Protein AF-A0A699S2N4-F1 (afdb_monomer)

Organism: Tanacetum cinerariifolium (NCBI:txid118510)

Solvent-accessible surface area (backbone atoms only — not comparable to full-atom values): 6997 Å² total; per-residue (Å²): 137,88,84,78,95,75,67,93,85,58,50,70,69,54,49,53,52,51,52,53,53,50,52,35,58,74,71,72,55,82,90,79,82,75,50,98,88,45,58,81,79,47,48,64,59,52,53,52,49,51,52,51,51,53,54,45,51,53,49,29,70,78,41,88,74,56,43,76,79,42,49,67,55,50,52,50,50,60,33,66,38,79,35,87,90,77,75,40,20,58,44,29,72,74,69,75,42,81,82,86,62,98,60,87,84,79,80,85,130

pLDDT: mean 83.23, std 12.78, range [39.31, 95.38]

Secondary structure (DSSP, 8-state):
-------TT--HHHHHHHHHHHHHHHTTPPP-PPPTT-TTTTHHHHHHHHHHHHHHHHHHHHTTS-GGGGHHHHHHHHHHS-BTTTTB-HHHHHHSS----SS------

Sequence (109 aa):
AHFLPIRKDYSVSKLAETFQQEIVRLHGTRLKFSTAFHPQIDGQTKRTIQTLEDMLRSCAFEWTGNWDDYICLVEFAYNNSWHASIKCAPFEMLYGRKCRAPICWDQVG

InterPro domains:
  IPR001584 Integrase, catalytic core [PS50994] (1-98)
  IPR012337 Ribonuclease H-like superfamily [SSF53098] (20-92)
  IPR036397 Ribonuclease H superfamily [G3DSA:3.30.420.10] (12-107)

Mean predicted aligned error: 9.17 Å

Structure (mmCIF, N/CA/C/O backbone):
data_AF-A0A699S2N4-F1
#
_entry.id   AF-A0A699S2N4-F1
#
loop_
_atom_site.group_PDB
_atom_site.id
_atom_site.type_symbol
_atom_site.label_atom_id
_atom_site.label_alt_id
_atom_site.label_comp_id
_atom_site.label_asym_id
_atom_site.label_entity_id
_atom_site.label_seq_id
_atom_site.pdbx_PDB_ins_code
_atom_site.Cartn_x
_atom_site.Cartn_y
_atom_site.Cartn_z
_atom_site.occupancy
_atom_site.B_iso_or_equiv
_atom_site.auth_seq_id
_atom_site.auth_comp_id
_atom_site.auth_asym_id
_atom_site.auth_atom_id
_atom_site.pdbx_PDB_model_num
ATOM 1 N N . ALA A 1 1 ? -25.411 -9.672 7.832 1.00 67.38 1 ALA A N 1
ATOM 2 C CA . ALA A 1 1 ? -25.017 -8.358 8.379 1.00 67.38 1 ALA A CA 1
ATOM 3 C C . ALA A 1 1 ? -24.760 -8.516 9.873 1.00 67.38 1 ALA A C 1
ATOM 5 O O . ALA A 1 1 ? -25.605 -9.096 10.545 1.00 67.38 1 ALA A O 1
ATOM 6 N N . HIS A 1 2 ? -23.603 -8.077 10.377 1.00 76.75 2 HIS A N 1
ATOM 7 C CA . HIS A 1 2 ? -23.319 -8.057 11.816 1.00 76.75 2 HIS A CA 1
ATOM 8 C C . HIS A 1 2 ? -23.686 -6.680 12.366 1.00 76.75 2 HIS A C 1
ATOM 10 O O . HIS A 1 2 ? -23.103 -5.680 11.959 1.00 76.75 2 HIS A O 1
ATOM 16 N N . PHE A 1 3 ? -24.672 -6.630 13.258 1.00 82.12 3 PHE A N 1
ATOM 17 C CA . PHE A 1 3 ? -25.033 -5.403 13.957 1.00 82.12 3 PHE A CA 1
ATOM 18 C C . PHE A 1 3 ? -24.174 -5.264 15.207 1.00 82.12 3 PHE A C 1
ATOM 20 O O . PHE A 1 3 ? -24.116 -6.181 16.027 1.00 82.12 3 PHE A O 1
ATOM 27 N N . LEU A 1 4 ? -23.515 -4.115 15.344 1.00 80.75 4 LEU A N 1
ATOM 28 C CA . LEU A 1 4 ? -22.763 -3.772 16.542 1.00 80.75 4 LEU A CA 1
ATOM 29 C C . LEU A 1 4 ? -23.692 -3.006 17.491 1.00 80.75 4 LEU A C 1
ATOM 31 O O . LEU A 1 4 ? -24.212 -1.957 17.100 1.00 80.75 4 LEU A O 1
ATOM 35 N N . PRO A 1 5 ? -23.946 -3.501 18.713 1.00 80.19 5 PRO A N 1
ATOM 36 C CA . PRO A 1 5 ? -24.719 -2.752 19.691 1.00 80.19 5 PRO A CA 1
ATOM 37 C C . PRO A 1 5 ? -23.901 -1.537 20.147 1.00 80.19 5 PRO A C 1
ATOM 39 O O . PRO A 1 5 ? -22.871 -1.674 20.801 1.00 80.19 5 PRO A O 1
ATOM 42 N N . ILE A 1 6 ? -24.360 -0.340 19.782 1.00 86.31 6 ILE A N 1
ATOM 43 C CA . ILE A 1 6 ? -23.708 0.937 20.095 1.00 86.31 6 ILE A CA 1
ATOM 44 C C . ILE A 1 6 ? -24.648 1.767 20.970 1.00 86.31 6 ILE A C 1
ATOM 46 O O . ILE A 1 6 ? -25.854 1.825 20.718 1.00 86.31 6 ILE A O 1
ATOM 50 N N . ARG A 1 7 ? -24.106 2.437 21.994 1.00 86.44 7 ARG A N 1
ATOM 51 C CA . ARG A 1 7 ? -24.870 3.384 22.816 1.00 86.44 7 ARG A CA 1
ATOM 52 C C . ARG A 1 7 ? -24.735 4.812 22.288 1.00 86.44 7 ARG A C 1
ATOM 54 O O . ARG A 1 7 ? -23.693 5.199 21.767 1.00 86.44 7 ARG A O 1
ATOM 61 N N . LYS A 1 8 ? -25.788 5.614 22.472 1.00 83.88 8 LYS A N 1
ATOM 62 C CA . LYS A 1 8 ? -25.842 7.014 22.011 1.00 83.88 8 LYS A CA 1
ATOM 63 C C . LYS A 1 8 ? -24.874 7.952 22.740 1.00 83.88 8 LYS A C 1
ATOM 65 O O . LYS A 1 8 ? -24.600 9.030 22.234 1.00 83.88 8 LYS A O 1
ATOM 70 N N . ASP A 1 9 ? -24.384 7.564 23.911 1.00 92.19 9 ASP A N 1
ATOM 71 C CA . ASP A 1 9 ? -23.477 8.357 24.745 1.00 92.19 9 ASP A CA 1
ATOM 72 C C . ASP A 1 9 ? -21.991 8.077 24.471 1.00 92.19 9 ASP A C 1
ATOM 74 O O . ASP A 1 9 ? -21.120 8.584 25.176 1.00 92.19 9 ASP A O 1
ATOM 78 N N . TYR A 1 10 ? -21.675 7.268 23.455 1.00 92.25 10 TYR A N 1
ATOM 79 C CA . TYR A 1 10 ? -20.290 6.996 23.086 1.00 92.25 10 TYR A CA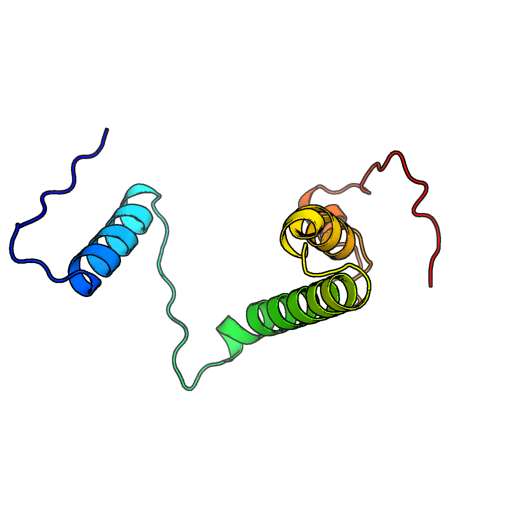 1
ATOM 80 C C . TYR A 1 10 ? -19.659 8.215 22.416 1.00 92.25 10 TYR A C 1
ATOM 82 O O . TYR A 1 10 ? -20.202 8.783 21.469 1.00 92.25 10 TYR A O 1
ATOM 90 N N . SER A 1 11 ? -18.464 8.584 22.879 1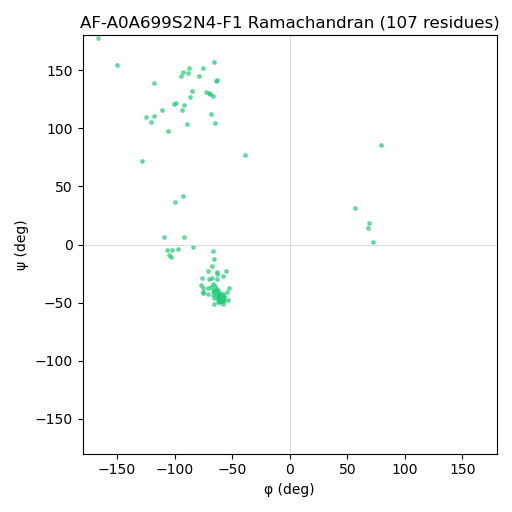.00 93.69 11 SER A N 1
ATOM 91 C CA . SER A 1 11 ? -17.624 9.550 22.177 1.00 93.69 11 SER A CA 1
ATOM 92 C C . SER A 1 11 ? -17.169 8.989 20.826 1.00 93.69 11 SER A C 1
ATOM 94 O O . SER A 1 11 ? -17.077 7.773 20.642 1.00 93.69 11 SER A O 1
ATOM 96 N N . VAL A 1 12 ? -16.813 9.872 19.889 1.00 92.38 12 VAL A N 1
ATOM 97 C CA . VAL A 1 12 ? -16.290 9.476 18.567 1.00 92.38 12 VAL A CA 1
ATOM 98 C C . VAL A 1 12 ? -15.077 8.550 18.700 1.00 92.38 12 VAL A C 1
ATOM 100 O O . VAL A 1 12 ? -14.995 7.540 18.006 1.00 92.38 12 VAL A O 1
ATOM 103 N N . SER A 1 13 ? -14.179 8.823 19.649 1.00 93.69 13 SER A N 1
ATOM 104 C CA . SER A 1 13 ? -13.024 7.962 19.915 1.00 93.69 13 SER A CA 1
ATOM 105 C C . SER A 1 13 ? -13.439 6.564 20.373 1.00 93.69 13 SER A C 1
ATOM 107 O O . SER A 1 13 ? -12.861 5.576 19.922 1.00 93.69 13 SER A O 1
ATOM 109 N N . LYS A 1 14 ? -14.472 6.457 21.223 1.00 92.44 14 LYS A N 1
ATOM 110 C CA . LYS A 1 14 ? -14.975 5.155 21.677 1.00 92.44 14 LYS A CA 1
ATOM 111 C C . LYS A 1 14 ? -15.643 4.377 20.546 1.00 92.44 14 LYS A C 1
ATOM 113 O O . LYS A 1 14 ? -15.491 3.158 20.469 1.00 92.44 14 LYS A O 1
ATOM 118 N N . LEU A 1 15 ? -16.350 5.073 19.656 1.00 92.00 15 LEU A N 1
ATOM 119 C CA . LEU A 1 15 ? -16.926 4.480 18.450 1.00 92.00 15 LEU A CA 1
ATOM 120 C C . LEU A 1 15 ? -15.836 3.932 17.521 1.00 92.00 15 LEU A C 1
ATOM 122 O O . LEU A 1 15 ? -15.939 2.787 17.089 1.00 92.00 15 LEU A O 1
ATOM 126 N N . ALA A 1 16 ? -14.778 4.707 17.269 1.00 91.38 16 ALA A N 1
ATOM 127 C CA . ALA A 1 16 ? -13.655 4.287 16.432 1.00 91.38 16 ALA A CA 1
ATOM 128 C C . ALA A 1 16 ? -12.933 3.057 17.006 1.00 91.38 16 ALA A C 1
ATOM 130 O O . ALA A 1 16 ? -12.684 2.096 16.279 1.00 91.38 16 ALA A O 1
ATOM 131 N N . GLU A 1 17 ? -12.662 3.049 18.315 1.00 90.50 17 GLU A N 1
ATOM 132 C CA . GLU A 1 17 ? -12.050 1.908 19.005 1.00 90.50 17 GLU A CA 1
ATOM 133 C C . GLU A 1 17 ? -12.919 0.645 18.880 1.00 90.50 17 GLU A C 1
ATOM 135 O O . GLU A 1 17 ? -12.434 -0.417 18.490 1.00 90.50 17 GLU A O 1
ATOM 140 N N . THR A 1 18 ? -14.221 0.774 19.159 1.00 90.75 18 THR A N 1
ATOM 141 C CA . THR A 1 18 ? -15.177 -0.344 19.088 1.00 90.75 18 THR A CA 1
ATOM 142 C C . THR A 1 18 ? -15.257 -0.902 17.666 1.00 90.75 18 THR A C 1
ATOM 144 O O . THR A 1 18 ? -15.234 -2.114 17.467 1.00 90.75 18 THR A O 1
ATOM 147 N N . PHE A 1 19 ? -15.302 -0.025 16.662 1.00 89.69 19 PHE A N 1
ATOM 148 C CA . PHE A 1 19 ? -15.326 -0.417 15.256 1.00 89.69 19 PHE A CA 1
ATOM 149 C C . PHE A 1 19 ? -14.068 -1.195 14.849 1.00 89.69 19 PHE A C 1
ATOM 151 O O . PHE A 1 19 ? -14.173 -2.261 14.242 1.00 89.69 19 PHE A O 1
ATOM 158 N N . GLN A 1 20 ? -12.882 -0.706 15.227 1.00 90.31 20 GLN A N 1
ATOM 159 C CA . GLN A 1 20 ? -11.613 -1.382 14.942 1.00 90.31 20 GLN A CA 1
ATOM 160 C C . GLN A 1 20 ? -11.542 -2.768 15.597 1.00 90.31 20 GLN A C 1
ATOM 162 O O . GLN A 1 20 ? -11.166 -3.740 14.939 1.00 90.31 20 GLN A O 1
ATOM 167 N N . GLN A 1 21 ? -11.932 -2.875 16.871 1.00 90.00 21 GLN A N 1
ATOM 168 C CA . GLN A 1 21 ? -11.939 -4.143 17.606 1.00 90.00 21 GLN A CA 1
ATOM 169 C C . GLN A 1 21 ? -12.877 -5.168 16.962 1.00 90.00 21 GLN A C 1
ATOM 171 O O . GLN A 1 21 ? -12.491 -6.320 16.758 1.00 90.00 21 GLN A O 1
ATOM 176 N N . GLU A 1 22 ? -14.085 -4.748 16.589 1.00 91.19 22 GLU A N 1
ATOM 177 C CA . GLU A 1 22 ? -15.083 -5.638 16.003 1.00 91.19 22 GLU A CA 1
ATOM 178 C C . GLU A 1 22 ? -14.721 -6.076 14.584 1.00 91.19 22 GLU A C 1
ATOM 180 O O . GLU A 1 22 ? -14.893 -7.250 14.257 1.00 91.19 22 GLU A O 1
ATOM 185 N N . ILE A 1 23 ? -14.139 -5.194 13.761 1.00 91.56 23 ILE A N 1
ATOM 186 C CA . ILE A 1 23 ? -13.602 -5.594 12.453 1.00 91.56 23 ILE A CA 1
ATOM 187 C C . ILE A 1 23 ? -12.552 -6.684 12.626 1.00 91.56 23 ILE A C 1
ATOM 189 O O . ILE A 1 23 ? -12.651 -7.730 11.987 1.00 91.56 23 ILE A O 1
ATOM 193 N N . VAL A 1 24 ? -11.569 -6.476 13.501 1.00 92.12 24 VAL A N 1
ATOM 194 C CA . VAL A 1 24 ? -10.498 -7.455 13.722 1.00 92.12 24 VAL A CA 1
ATOM 195 C C . VAL A 1 24 ? -11.071 -8.785 14.209 1.00 92.12 24 VAL A C 1
ATOM 197 O O . VAL A 1 24 ? -10.703 -9.839 13.686 1.00 92.12 24 VAL A O 1
ATOM 200 N N . ARG A 1 25 ? -12.003 -8.734 15.169 1.00 90.75 25 ARG A N 1
ATOM 201 C CA . ARG A 1 25 ? -12.663 -9.913 15.738 1.00 90.75 25 ARG A CA 1
ATOM 202 C C . ARG A 1 25 ? -13.428 -10.702 14.676 1.00 90.75 25 ARG A C 1
ATOM 204 O O . ARG A 1 25 ? -13.293 -11.921 14.620 1.00 90.75 25 ARG A O 1
ATOM 211 N N . LEU A 1 26 ? -14.211 -10.022 13.836 1.00 92.56 26 LEU A N 1
ATOM 212 C CA . LEU A 1 26 ? -15.032 -10.657 12.800 1.00 92.56 26 LEU A CA 1
ATOM 213 C C . LEU A 1 26 ? -14.199 -11.241 11.651 1.00 92.56 26 LEU A C 1
ATOM 215 O O . LEU A 1 26 ? -14.597 -12.251 11.080 1.00 92.56 26 LEU A O 1
ATOM 219 N N . HIS A 1 27 ? -13.036 -10.660 11.345 1.00 92.56 27 HIS A N 1
ATOM 220 C CA . HIS A 1 27 ? -12.111 -11.194 10.336 1.00 92.56 27 HIS A CA 1
ATOM 221 C C . HIS A 1 27 ? -11.182 -12.293 10.886 1.00 92.56 27 HIS A C 1
ATOM 223 O O . HIS A 1 27 ? -10.392 -12.856 10.132 1.00 92.56 27 HIS A O 1
ATOM 229 N N . GLY A 1 28 ? -11.257 -12.614 12.185 1.00 93.00 28 GLY A N 1
ATOM 230 C CA . GLY A 1 28 ? -10.419 -13.644 12.812 1.00 93.00 28 GLY A CA 1
ATOM 231 C C . GLY A 1 28 ? -8.936 -13.268 12.915 1.00 93.00 28 GLY A C 1
ATOM 232 O O . GLY A 1 28 ? -8.083 -14.137 13.106 1.00 93.00 28 GLY A O 1
ATOM 233 N N . THR A 1 29 ? -8.612 -11.980 12.796 1.00 91.12 29 THR A N 1
ATOM 234 C CA . THR A 1 29 ? -7.235 -11.475 12.816 1.00 91.12 29 THR A CA 1
ATOM 235 C C . THR A 1 29 ? -6.785 -11.200 14.252 1.00 91.12 29 THR A C 1
ATOM 237 O O . THR A 1 29 ? -7.585 -10.891 15.131 1.00 91.12 29 THR A O 1
ATOM 240 N N . ARG A 1 30 ? -5.479 -11.294 14.522 1.00 85.81 30 ARG A N 1
ATOM 241 C CA . ARG A 1 30 ? -4.893 -10.906 15.815 1.00 85.81 30 ARG A CA 1
ATOM 242 C C . ARG A 1 30 ? -4.254 -9.525 15.705 1.00 85.81 30 ARG A C 1
ATOM 244 O O . ARG A 1 30 ? -3.327 -9.350 14.917 1.00 85.81 30 ARG A O 1
ATOM 251 N N . LEU A 1 31 ? -4.706 -8.572 16.520 1.00 83.19 31 LEU A N 1
ATOM 252 C CA . LEU A 1 31 ? -4.048 -7.270 16.664 1.00 83.19 31 LEU A CA 1
ATOM 253 C C . LEU A 1 31 ? -2.674 -7.447 17.315 1.00 83.19 31 LEU A C 1
ATOM 255 O O . LEU A 1 31 ? -2.554 -8.050 18.382 1.00 83.19 31 LEU A O 1
ATOM 259 N N . LYS A 1 32 ? -1.641 -6.903 16.674 1.00 82.12 32 LYS A N 1
ATOM 260 C CA . LYS A 1 32 ? -0.293 -6.789 17.233 1.00 82.12 32 LYS A CA 1
ATOM 261 C C . LYS A 1 32 ? 0.045 -5.309 17.339 1.00 82.12 32 LYS A C 1
ATOM 263 O O . LYS A 1 32 ? 0.196 -4.644 16.320 1.00 82.12 32 LYS A O 1
ATOM 268 N N . PHE A 1 33 ? 0.132 -4.802 18.564 1.00 79.50 33 PHE A N 1
ATOM 269 C CA . PHE A 1 33 ? 0.493 -3.411 18.811 1.00 79.50 33 PHE A CA 1
ATOM 270 C C . PHE A 1 33 ? 2.011 -3.253 18.825 1.00 79.50 33 PHE A C 1
ATOM 272 O O . PHE A 1 33 ? 2.715 -3.998 19.510 1.00 79.50 33 PHE A O 1
ATOM 279 N N . SER A 1 34 ? 2.508 -2.258 18.098 1.00 74.88 34 SER A N 1
ATOM 280 C CA . SER A 1 34 ? 3.881 -1.787 18.256 1.00 74.88 34 SER A CA 1
ATOM 281 C C . SER A 1 34 ? 3.999 -1.090 19.613 1.00 74.88 34 SER A C 1
ATOM 283 O O . SER A 1 34 ? 3.185 -0.230 19.945 1.00 74.88 34 SER A O 1
ATOM 285 N N . THR A 1 35 ? 4.991 -1.457 20.424 1.00 70.69 35 THR A N 1
ATOM 286 C CA . THR A 1 35 ? 5.285 -0.741 21.673 1.00 70.69 35 THR A CA 1
ATOM 287 C C . THR A 1 35 ? 6.253 0.406 21.391 1.00 70.69 35 THR A C 1
ATOM 289 O O . THR A 1 35 ? 7.122 0.295 20.525 1.00 70.69 35 THR A O 1
ATOM 292 N N . ALA A 1 36 ? 6.133 1.512 22.135 1.00 64.50 36 ALA A N 1
ATOM 293 C CA . ALA A 1 36 ? 6.946 2.720 21.935 1.00 64.50 36 ALA A CA 1
ATOM 294 C C . ALA A 1 36 ? 8.471 2.469 21.978 1.00 64.50 36 ALA A C 1
ATOM 296 O O . ALA A 1 36 ? 9.234 3.229 21.391 1.00 64.50 36 ALA A O 1
ATOM 297 N N . PHE A 1 37 ? 8.909 1.381 22.622 1.00 56.97 37 PHE A N 1
ATOM 298 C CA . PHE A 1 37 ? 10.318 1.009 22.787 1.00 56.97 37 PHE A CA 1
ATOM 299 C C . PHE A 1 37 ? 10.746 -0.217 21.961 1.00 56.97 37 PHE A C 1
ATOM 301 O O . PHE A 1 37 ? 11.874 -0.682 22.108 1.00 56.97 37 PHE A O 1
ATOM 308 N N . HIS A 1 38 ? 9.882 -0.752 21.087 1.00 57.59 38 HIS A N 1
ATOM 309 C CA . HIS A 1 38 ? 10.226 -1.880 20.215 1.00 57.59 38 HIS A CA 1
ATOM 310 C C . HIS A 1 38 ? 9.903 -1.588 18.737 1.00 57.59 38 HIS A C 1
ATOM 312 O O . HIS A 1 38 ? 8.984 -2.172 18.155 1.00 57.59 38 HIS A O 1
ATOM 318 N N . PRO A 1 39 ? 10.684 -0.701 18.086 1.00 56.59 39 PRO A N 1
ATOM 319 C CA . PRO A 1 39 ? 10.484 -0.316 16.685 1.00 56.59 39 PRO A CA 1
ATOM 320 C C . PRO A 1 39 ? 10.738 -1.454 15.683 1.00 56.59 39 PRO A C 1
ATOM 322 O O . PRO A 1 39 ? 10.496 -1.283 14.493 1.00 56.59 39 PRO A O 1
ATOM 325 N N . GLN A 1 40 ? 11.206 -2.620 16.135 1.00 60.31 40 GLN A N 1
ATOM 326 C CA . GLN A 1 40 ? 11.556 -3.755 15.280 1.00 60.31 40 GLN A CA 1
ATOM 327 C C . GLN A 1 40 ? 10.352 -4.331 14.515 1.00 60.31 40 GLN A C 1
ATOM 329 O O . GLN A 1 40 ? 10.522 -4.804 13.395 1.00 60.31 40 GLN A O 1
ATOM 334 N N . ILE A 1 41 ? 9.140 -4.227 15.077 1.00 59.00 41 ILE A N 1
ATOM 335 C CA . ILE A 1 41 ? 7.892 -4.648 14.411 1.00 59.00 41 ILE A CA 1
ATOM 336 C C . ILE A 1 41 ? 7.450 -3.626 13.350 1.00 59.00 41 ILE A C 1
ATOM 338 O O . ILE A 1 41 ? 6.837 -3.992 12.353 1.00 59.00 41 ILE A O 1
ATOM 342 N N . ASP A 1 42 ? 7.795 -2.353 13.538 1.00 70.06 42 ASP A N 1
ATOM 343 C CA . ASP A 1 42 ? 7.283 -1.230 12.746 1.00 70.06 42 ASP A CA 1
ATOM 344 C C . ASP A 1 42 ? 8.293 -0.709 11.706 1.00 70.06 42 ASP A C 1
ATOM 346 O O . ASP A 1 42 ? 7.962 0.091 10.838 1.00 70.06 42 ASP A O 1
ATOM 350 N N . GLY A 1 43 ? 9.552 -1.151 11.771 1.00 79.69 43 GLY A N 1
ATOM 351 C CA . GLY A 1 43 ? 10.635 -0.616 10.943 1.00 79.69 43 GLY A CA 1
ATOM 352 C C . GLY A 1 43 ? 10.472 -0.880 9.444 1.00 79.69 43 GLY A C 1
ATOM 353 O O . GLY A 1 43 ? 10.762 0.004 8.639 1.00 79.69 43 GLY A O 1
ATOM 354 N N . GLN A 1 44 ? 9.987 -2.067 9.059 1.00 80.88 44 GLN A N 1
ATOM 355 C CA . GLN A 1 44 ? 9.720 -2.385 7.648 1.00 80.88 44 GLN A CA 1
ATOM 356 C C . GLN A 1 44 ? 8.586 -1.517 7.104 1.00 80.88 44 GLN A C 1
ATOM 358 O O . GLN A 1 44 ? 8.772 -0.821 6.110 1.00 80.88 44 GLN A O 1
ATOM 363 N N . THR A 1 45 ? 7.458 -1.478 7.816 1.00 83.00 45 THR A N 1
ATOM 364 C CA . THR A 1 45 ? 6.300 -0.653 7.462 1.00 83.00 45 THR A CA 1
ATOM 365 C C . THR A 1 45 ? 6.678 0.821 7.353 1.00 83.00 45 THR A C 1
ATOM 367 O O . THR A 1 45 ? 6.395 1.441 6.335 1.00 83.00 45 THR A O 1
ATOM 370 N N . LYS A 1 46 ? 7.400 1.373 8.336 1.00 85.69 46 LYS A N 1
ATOM 371 C CA . LYS A 1 46 ? 7.894 2.759 8.306 1.00 85.69 46 LYS A CA 1
ATOM 372 C C . LYS A 1 46 ? 8.762 3.055 7.090 1.00 85.69 46 LYS A C 1
ATOM 374 O O . LYS A 1 46 ? 8.587 4.088 6.455 1.00 85.69 46 LYS A O 1
ATOM 379 N N . ARG A 1 47 ? 9.689 2.158 6.746 1.00 87.31 47 ARG A N 1
ATOM 380 C CA . ARG A 1 47 ? 10.568 2.344 5.584 1.00 87.31 47 ARG A CA 1
ATOM 381 C C . ARG A 1 47 ? 9.791 2.295 4.268 1.00 87.31 47 ARG A C 1
ATOM 383 O O . ARG A 1 47 ? 10.069 3.086 3.367 1.00 87.31 47 ARG A O 1
ATOM 390 N N . THR A 1 48 ? 8.824 1.386 4.165 1.00 87.56 48 THR A N 1
ATOM 391 C CA . THR A 1 48 ? 7.907 1.309 3.024 1.00 87.56 48 THR A CA 1
ATOM 392 C C . THR A 1 48 ? 7.075 2.582 2.900 1.00 87.56 48 THR A C 1
ATOM 394 O O . THR A 1 48 ? 7.066 3.175 1.826 1.00 87.56 48 THR A O 1
ATOM 397 N N . ILE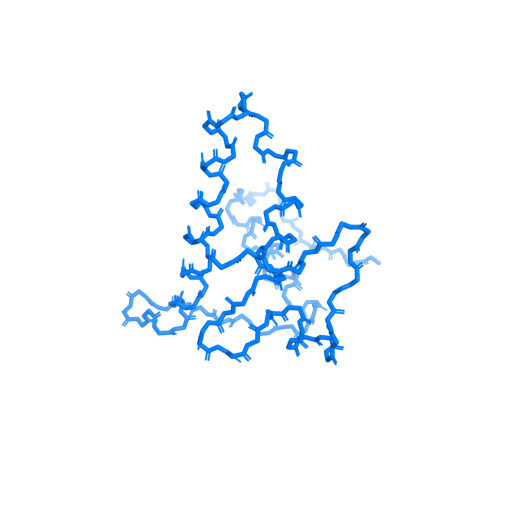 A 1 49 ? 6.458 3.046 3.992 1.00 88.69 49 ILE A N 1
ATOM 398 C CA . ILE A 1 49 ? 5.670 4.287 4.016 1.00 88.69 49 ILE A CA 1
ATOM 399 C C . ILE A 1 49 ? 6.527 5.473 3.580 1.00 88.69 49 ILE A C 1
ATOM 401 O O . ILE A 1 49 ? 6.128 6.186 2.670 1.00 88.69 49 ILE A O 1
ATOM 405 N N . GLN A 1 50 ? 7.731 5.630 4.138 1.00 91.25 50 GLN A N 1
ATOM 406 C CA . GLN A 1 50 ? 8.625 6.728 3.763 1.00 91.25 50 GLN A CA 1
ATOM 407 C C . GLN A 1 50 ? 8.944 6.726 2.264 1.00 91.25 50 GLN A C 1
ATOM 409 O O . GLN A 1 50 ? 8.922 7.769 1.624 1.00 91.25 50 GLN A O 1
ATOM 414 N N . THR A 1 51 ? 9.202 5.546 1.691 1.00 91.56 51 THR A N 1
ATOM 415 C CA . THR A 1 51 ? 9.506 5.423 0.258 1.00 91.56 51 THR A CA 1
ATOM 416 C C . THR A 1 51 ? 8.308 5.839 -0.599 1.00 91.56 51 THR A C 1
ATOM 418 O O . THR A 1 51 ? 8.473 6.558 -1.580 1.00 91.56 51 THR A O 1
ATOM 421 N N . LEU A 1 52 ? 7.101 5.408 -0.222 1.00 91.62 52 LEU A N 1
ATOM 422 C CA . LEU A 1 52 ? 5.866 5.778 -0.917 1.00 91.62 52 LEU A CA 1
ATOM 423 C C . LEU A 1 52 ? 5.567 7.276 -0.781 1.00 91.62 52 LEU A C 1
ATOM 425 O O . LEU A 1 52 ? 5.190 7.910 -1.762 1.00 91.62 52 LEU A O 1
ATOM 429 N N . GLU A 1 53 ? 5.773 7.856 0.403 1.00 91.62 53 GLU A N 1
ATOM 430 C CA . GLU A 1 53 ? 5.640 9.297 0.630 1.00 91.62 53 GLU A CA 1
ATOM 431 C C . GLU A 1 53 ? 6.615 10.101 -0.230 1.00 91.62 53 GLU A C 1
ATOM 433 O 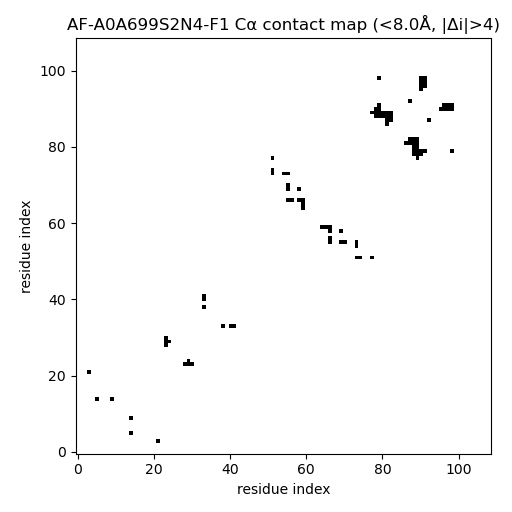O . GLU A 1 53 ? 6.227 11.123 -0.789 1.00 91.62 53 GLU A O 1
ATOM 438 N N . ASP A 1 54 ? 7.863 9.650 -0.359 1.00 91.50 54 ASP A N 1
ATOM 439 C CA . ASP A 1 54 ? 8.869 10.324 -1.178 1.00 91.50 54 ASP A CA 1
ATOM 440 C C . ASP A 1 54 ? 8.500 10.266 -2.669 1.00 91.50 54 ASP A C 1
ATOM 442 O O . ASP A 1 54 ? 8.549 11.293 -3.345 1.00 91.50 54 ASP A O 1
ATOM 446 N N . MET A 1 55 ? 8.037 9.109 -3.161 1.00 91.56 55 MET A N 1
ATOM 447 C 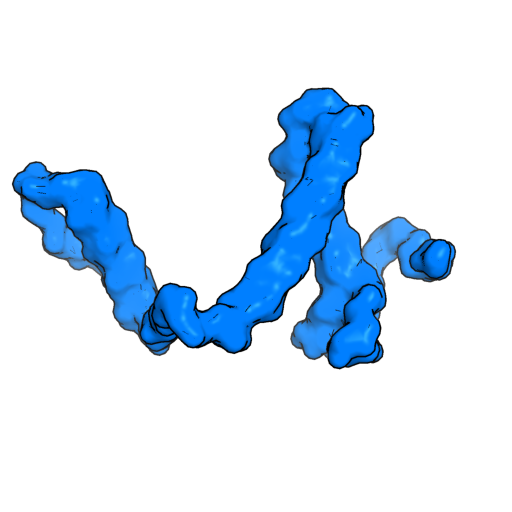CA . MET A 1 55 ? 7.515 8.964 -4.528 1.00 91.56 55 MET A CA 1
ATOM 448 C C . MET A 1 55 ? 6.314 9.888 -4.782 1.00 91.56 55 MET A C 1
ATOM 450 O O . MET A 1 55 ? 6.294 10.620 -5.770 1.00 91.56 55 MET A O 1
ATOM 454 N N . LEU A 1 56 ? 5.333 9.901 -3.872 1.00 89.50 56 LEU A N 1
ATOM 455 C CA . LEU A 1 56 ? 4.155 10.766 -3.977 1.00 89.50 56 LEU A CA 1
ATOM 456 C C . LEU A 1 56 ? 4.527 12.249 -3.916 1.00 89.50 56 LEU A C 1
ATOM 458 O O . LEU A 1 56 ? 3.952 13.051 -4.649 1.00 89.50 56 LEU A O 1
ATOM 462 N N . ARG A 1 57 ? 5.496 12.628 -3.076 1.00 88.38 57 ARG A N 1
ATOM 463 C CA . ARG A 1 57 ? 5.971 14.013 -2.964 1.00 88.38 57 ARG A CA 1
ATOM 464 C C . ARG A 1 57 ? 6.624 14.484 -4.259 1.00 88.38 57 ARG A C 1
ATOM 466 O O . ARG A 1 57 ? 6.384 15.621 -4.656 1.00 88.38 57 ARG A O 1
ATOM 473 N N . SER A 1 58 ? 7.390 13.624 -4.930 1.00 85.38 58 SER A N 1
ATOM 474 C CA . SER A 1 58 ? 7.922 13.908 -6.268 1.00 85.38 58 SER A CA 1
ATOM 475 C C . SER A 1 58 ? 6.800 14.120 -7.288 1.00 85.38 58 SER A C 1
ATO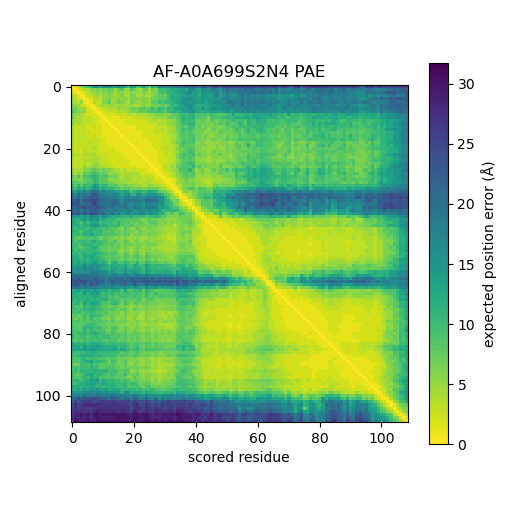M 477 O O . SER A 1 58 ? 6.799 15.140 -7.972 1.00 85.38 58 SER A O 1
ATOM 479 N N . CYS A 1 59 ? 5.795 13.236 -7.327 1.00 82.38 59 CYS A N 1
ATOM 480 C CA . CYS A 1 59 ? 4.644 13.394 -8.223 1.00 82.38 59 CYS A CA 1
ATOM 481 C C . CYS A 1 59 ? 3.861 14.686 -7.949 1.00 82.38 59 CYS A C 1
ATOM 483 O O . CYS A 1 59 ? 3.508 15.395 -8.882 1.00 82.38 59 CYS A O 1
ATOM 485 N N . ALA A 1 60 ? 3.624 15.022 -6.680 1.00 83.44 60 ALA A N 1
ATOM 486 C CA . ALA A 1 60 ? 2.898 16.230 -6.289 1.00 83.44 60 ALA A CA 1
ATOM 487 C C . ALA A 1 60 ? 3.661 17.527 -6.613 1.00 83.44 60 ALA A C 1
ATOM 489 O O . ALA A 1 60 ? 3.041 18.572 -6.814 1.00 83.44 60 ALA A O 1
ATOM 490 N N . PHE A 1 61 ? 4.998 17.475 -6.621 1.00 80.69 61 PHE A N 1
ATOM 491 C CA . PHE A 1 61 ? 5.845 18.610 -6.984 1.00 80.69 61 PHE A CA 1
ATOM 492 C C . PHE A 1 61 ? 5.853 18.851 -8.499 1.00 80.69 61 PHE A C 1
ATOM 494 O O . PHE A 1 61 ? 5.794 19.998 -8.935 1.00 80.69 61 PHE A O 1
ATOM 501 N N . GLU A 1 62 ? 5.908 17.782 -9.297 1.00 75.62 62 GLU A N 1
ATOM 502 C CA . GLU A 1 62 ? 5.906 17.866 -10.763 1.00 75.62 62 GLU A CA 1
ATOM 503 C C . GLU A 1 62 ? 4.510 18.135 -11.337 1.00 75.62 62 GLU A C 1
ATOM 505 O O . GLU A 1 62 ? 4.375 18.860 -12.326 1.00 75.62 62 GLU A O 1
ATOM 510 N N . TRP A 1 63 ? 3.467 17.584 -10.713 1.00 66.69 63 TRP A N 1
ATOM 511 C CA . TRP A 1 63 ? 2.095 17.621 -11.204 1.00 66.69 63 TRP A CA 1
ATOM 512 C C . TRP A 1 63 ? 1.174 18.216 -10.137 1.00 66.69 63 TRP A C 1
ATOM 514 O O . TRP A 1 63 ? 0.951 17.657 -9.067 1.00 66.69 63 TRP A O 1
ATOM 524 N N . THR A 1 64 ? 0.710 19.425 -10.444 1.00 68.06 64 THR A N 1
ATOM 525 C CA . THR A 1 64 ? -0.058 20.395 -9.648 1.00 68.06 64 THR A CA 1
ATOM 526 C C . THR A 1 64 ? -1.138 19.821 -8.718 1.00 68.06 64 THR A C 1
ATOM 528 O O . THR A 1 64 ? -2.331 19.965 -8.970 1.00 68.06 64 THR A O 1
ATOM 531 N N . GLY A 1 65 ? -0.730 19.259 -7.579 1.00 69.75 65 GLY A N 1
ATOM 532 C CA . GLY A 1 65 ? -1.604 18.968 -6.438 1.00 69.75 65 GLY A CA 1
ATOM 533 C C . GLY A 1 65 ? -2.587 17.803 -6.602 1.00 69.75 65 GLY A C 1
ATOM 534 O O . GLY A 1 65 ? -3.323 17.532 -5.658 1.00 69.75 65 GLY A O 1
ATOM 535 N N . ASN A 1 66 ? -2.578 17.089 -7.728 1.00 80.88 66 ASN A N 1
ATOM 536 C CA . ASN A 1 66 ? -3.428 15.925 -8.009 1.00 80.88 66 ASN A CA 1
ATOM 537 C C . ASN A 1 66 ? -2.745 14.601 -7.620 1.00 80.88 66 ASN A C 1
ATOM 539 O O . ASN A 1 66 ? -2.761 13.618 -8.354 1.00 80.88 66 ASN A O 1
ATOM 543 N N . TRP A 1 67 ? -2.077 14.593 -6.463 1.00 82.88 67 TRP A N 1
ATOM 544 C CA . TRP A 1 67 ? -1.307 13.449 -5.961 1.00 82.88 67 TRP A CA 1
ATOM 545 C C . TRP A 1 67 ? -2.154 12.173 -5.809 1.00 82.88 67 TRP A C 1
ATOM 547 O O . TRP A 1 67 ? -1.621 11.067 -5.905 1.00 82.88 67 TRP A O 1
ATOM 557 N N . ASP A 1 68 ? -3.460 12.325 -5.587 1.00 86.19 68 ASP A N 1
ATOM 558 C CA . ASP A 1 68 ? -4.433 11.250 -5.434 1.00 86.19 68 ASP A CA 1
ATOM 559 C C . ASP A 1 68 ? -4.640 10.451 -6.728 1.00 86.19 68 ASP A C 1
ATOM 561 O O . ASP A 1 68 ? -4.742 9.223 -6.668 1.00 86.19 68 ASP A O 1
ATOM 565 N N . ASP A 1 69 ? -4.558 11.103 -7.891 1.00 86.75 69 ASP A N 1
ATOM 566 C CA . ASP A 1 69 ? -4.598 10.433 -9.199 1.00 86.75 69 ASP A CA 1
ATOM 567 C C . ASP A 1 69 ? -3.402 9.483 -9.400 1.00 86.75 69 ASP A C 1
ATOM 569 O O . ASP A 1 69 ? -3.473 8.511 -10.159 1.00 86.75 69 ASP A O 1
ATOM 573 N N . TYR A 1 70 ? -2.288 9.738 -8.706 1.00 85.50 70 TYR A N 1
ATOM 574 C CA . TYR A 1 70 ? -1.036 8.997 -8.869 1.00 85.50 70 TYR A CA 1
ATOM 575 C C . TYR A 1 70 ? -0.833 7.882 -7.849 1.00 85.50 70 TYR A C 1
ATOM 577 O O . TYR A 1 70 ? 0.132 7.129 -7.985 1.00 85.50 70 TYR A O 1
ATOM 585 N N . ILE A 1 71 ? -1.730 7.709 -6.872 1.00 89.75 71 ILE A N 1
ATOM 586 C CA . ILE A 1 71 ? -1.606 6.649 -5.855 1.00 89.75 71 ILE A CA 1
ATOM 587 C C . ILE A 1 71 ? -1.439 5.281 -6.522 1.00 89.75 71 ILE A C 1
ATOM 589 O O . ILE A 1 71 ? -0.510 4.543 -6.195 1.00 89.75 71 ILE A O 1
ATOM 593 N N . CYS A 1 72 ? -2.281 4.966 -7.511 1.00 90.12 72 CYS A N 1
ATOM 594 C CA . CYS A 1 72 ? -2.202 3.694 -8.226 1.00 90.12 72 CYS A CA 1
ATOM 595 C C . CYS A 1 72 ? -0.896 3.545 -9.019 1.00 90.12 72 CYS A C 1
ATOM 597 O O . CYS A 1 72 ? -0.354 2.444 -9.106 1.00 90.12 72 CYS A O 1
ATOM 599 N N . LEU A 1 73 ? -0.374 4.636 -9.589 1.00 88.50 73 LEU A N 1
ATOM 600 C CA . LEU A 1 73 ? 0.879 4.609 -10.343 1.00 88.50 73 LEU A CA 1
ATOM 601 C C . LEU A 1 73 ? 2.083 4.402 -9.418 1.00 88.50 73 LEU A C 1
ATOM 603 O O . LEU A 1 73 ? 2.961 3.601 -9.733 1.00 88.50 73 LEU A O 1
ATOM 607 N N . VAL A 1 74 ? 2.109 5.079 -8.269 1.00 90.94 74 VAL A N 1
ATOM 608 C CA . VAL A 1 74 ? 3.162 4.926 -7.258 1.00 90.94 74 VAL A CA 1
ATOM 609 C C . VAL A 1 74 ? 3.135 3.526 -6.651 1.00 90.94 74 VAL A C 1
ATOM 611 O O . VAL A 1 74 ? 4.179 2.881 -6.571 1.00 90.94 74 VAL A O 1
ATOM 614 N N . GLU A 1 75 ? 1.958 3.013 -6.284 1.00 92.31 75 GLU A N 1
ATOM 615 C CA . GLU A 1 75 ? 1.802 1.635 -5.809 1.00 92.31 75 GLU A CA 1
ATOM 616 C C . GLU A 1 75 ? 2.311 0.637 -6.856 1.00 92.31 75 GLU A C 1
ATOM 618 O O . GLU A 1 75 ? 3.068 -0.287 -6.537 1.00 92.31 75 GLU A O 1
ATOM 623 N N . PHE A 1 76 ? 1.936 0.844 -8.120 1.00 91.25 76 PHE A N 1
ATOM 624 C CA . PHE A 1 76 ? 2.399 0.016 -9.221 1.00 91.25 76 PHE A CA 1
ATOM 625 C C . PHE A 1 76 ? 3.926 0.071 -9.368 1.00 91.25 76 PHE A C 1
ATOM 627 O O . PHE A 1 76 ? 4.567 -0.978 -9.430 1.00 91.25 76 PHE A O 1
ATOM 634 N N . ALA A 1 77 ? 4.528 1.261 -9.389 1.00 91.44 77 ALA A N 1
ATOM 635 C CA . ALA A 1 77 ? 5.973 1.424 -9.513 1.00 91.44 77 ALA A CA 1
ATOM 636 C C . ALA A 1 77 ? 6.718 0.772 -8.339 1.00 91.44 77 ALA A C 1
ATOM 638 O O . ALA A 1 77 ? 7.667 0.015 -8.551 1.00 91.44 77 ALA A O 1
ATOM 639 N N . TYR A 1 78 ? 6.256 0.986 -7.106 1.00 92.69 78 TYR A N 1
ATOM 640 C CA . TYR A 1 78 ? 6.859 0.413 -5.903 1.00 92.69 78 TYR A CA 1
ATOM 641 C C . TYR A 1 78 ? 6.822 -1.121 -5.899 1.00 92.69 78 TYR A C 1
ATOM 643 O O . TYR A 1 78 ? 7.839 -1.765 -5.624 1.00 92.69 78 TYR A O 1
ATOM 651 N N . ASN A 1 79 ? 5.669 -1.711 -6.236 1.00 93.44 79 ASN A N 1
ATOM 652 C CA . ASN A 1 79 ? 5.470 -3.161 -6.231 1.00 93.44 79 ASN A CA 1
ATOM 653 C C . ASN A 1 79 ? 6.229 -3.883 -7.353 1.00 93.44 79 ASN A C 1
ATOM 655 O O . ASN A 1 79 ? 6.502 -5.077 -7.222 1.00 93.44 79 ASN A O 1
ATOM 659 N N . ASN A 1 80 ? 6.570 -3.184 -8.440 1.00 92.25 80 ASN A N 1
ATOM 660 C CA . ASN A 1 80 ? 7.253 -3.761 -9.602 1.00 92.25 80 ASN A CA 1
ATOM 661 C C . ASN A 1 80 ? 8.741 -3.401 -9.699 1.00 92.25 80 ASN A C 1
ATOM 663 O O . ASN A 1 80 ? 9.458 -3.998 -10.499 1.00 92.25 80 ASN A O 1
ATOM 667 N N . SER A 1 81 ? 9.220 -2.477 -8.867 1.00 91.06 81 SER A N 1
ATOM 668 C CA . SER A 1 81 ? 10.641 -2.139 -8.778 1.00 91.06 81 SER A CA 1
ATOM 669 C C . SER A 1 81 ? 11.432 -3.209 -8.028 1.00 91.06 81 SER A C 1
ATOM 671 O O . SER A 1 81 ? 10.920 -3.881 -7.133 1.00 91.06 81 SER A O 1
ATOM 673 N N . TRP A 1 82 ? 12.715 -3.346 -8.359 1.00 90.62 82 TRP A N 1
ATOM 674 C CA . TRP A 1 82 ? 13.621 -4.270 -7.678 1.00 90.62 82 TRP A CA 1
ATOM 675 C C . TRP A 1 82 ? 13.938 -3.812 -6.252 1.00 90.62 82 TRP A C 1
ATOM 677 O O . TRP A 1 82 ? 14.368 -2.680 -6.031 1.00 90.62 82 TRP A O 1
ATOM 687 N N . HIS A 1 83 ? 13.800 -4.710 -5.274 1.00 91.38 83 HIS A N 1
ATOM 688 C CA . HIS A 1 83 ? 14.151 -4.433 -3.882 1.00 91.38 83 HIS A CA 1
ATOM 689 C C . HIS A 1 83 ? 15.377 -5.246 -3.466 1.00 91.38 83 HIS A C 1
ATOM 691 O O . HIS A 1 83 ? 15.351 -6.475 -3.376 1.00 91.38 83 HIS A O 1
ATOM 697 N N . ALA A 1 84 ? 16.472 -4.555 -3.143 1.00 89.31 84 ALA A N 1
ATOM 698 C CA . ALA A 1 84 ? 17.754 -5.193 -2.837 1.00 89.31 84 ALA A CA 1
ATOM 699 C C . ALA A 1 84 ? 17.740 -6.104 -1.591 1.00 89.31 84 ALA A C 1
ATOM 701 O O . ALA A 1 84 ? 18.591 -6.995 -1.497 1.00 89.31 84 ALA A O 1
ATOM 702 N N . SER A 1 85 ? 16.812 -5.886 -0.652 1.00 86.25 85 SER A N 1
ATOM 703 C CA . SER A 1 85 ? 16.640 -6.680 0.574 1.00 86.25 85 SER A CA 1
ATOM 704 C C . SER A 1 85 ? 15.979 -8.038 0.324 1.00 86.25 85 SER A C 1
ATOM 706 O O . SER A 1 85 ? 16.381 -9.017 0.943 1.00 86.25 85 SER A O 1
ATOM 708 N N . ILE A 1 86 ? 15.009 -8.102 -0.595 1.00 88.69 86 ILE A N 1
ATOM 709 C CA . ILE A 1 86 ? 14.276 -9.330 -0.955 1.00 88.69 86 ILE A CA 1
ATOM 710 C C . ILE A 1 86 ? 14.757 -9.954 -2.274 1.00 88.69 86 ILE A C 1
ATOM 712 O O . ILE A 1 86 ? 14.309 -11.037 -2.635 1.00 88.69 86 ILE A O 1
ATOM 716 N N . LYS A 1 87 ? 15.691 -9.299 -2.981 1.00 92.19 87 LYS A N 1
ATOM 717 C CA . LYS A 1 87 ? 16.309 -9.778 -4.233 1.00 92.19 87 LYS A CA 1
ATOM 718 C C . LYS A 1 87 ? 15.296 -10.089 -5.345 1.00 92.19 87 LYS A C 1
ATOM 720 O O . LYS A 1 87 ? 15.513 -10.997 -6.141 1.00 92.19 87 LYS A O 1
ATOM 725 N N . CYS A 1 88 ? 14.190 -9.355 -5.373 1.00 93.50 88 CYS A N 1
ATOM 726 C CA . CYS A 1 88 ? 13.154 -9.407 -6.404 1.00 93.50 88 CYS A CA 1
ATOM 727 C C . CYS A 1 88 ? 12.231 -8.188 -6.259 1.00 93.50 88 CYS A C 1
ATOM 729 O O . CYS A 1 88 ? 12.418 -7.371 -5.350 1.00 93.50 88 CYS A O 1
ATOM 731 N N . ALA A 1 89 ? 11.251 -8.045 -7.149 1.00 94.06 89 ALA A N 1
ATOM 732 C CA . ALA A 1 89 ? 10.159 -7.099 -6.933 1.00 94.06 89 ALA A CA 1
ATOM 733 C C . ALA A 1 89 ? 9.112 -7.679 -5.956 1.00 94.06 89 ALA A C 1
ATOM 735 O O . ALA A 1 89 ? 8.831 -8.880 -6.020 1.00 94.06 89 ALA A O 1
ATOM 736 N N . PRO A 1 90 ? 8.472 -6.871 -5.086 1.00 94.69 90 PRO A N 1
ATOM 737 C CA . PRO A 1 90 ? 7.403 -7.349 -4.201 1.00 94.69 90 PRO A CA 1
ATOM 738 C C . PRO A 1 90 ? 6.277 -8.099 -4.931 1.00 94.69 90 PRO A C 1
ATOM 740 O O . PRO A 1 90 ? 5.790 -9.116 -4.438 1.00 94.69 90 PRO A O 1
ATOM 743 N N . PHE A 1 91 ? 5.904 -7.652 -6.134 1.00 94.62 91 PHE A N 1
ATOM 744 C CA . PHE A 1 91 ? 4.934 -8.337 -6.988 1.00 94.62 91 PHE A CA 1
ATOM 745 C C . PHE A 1 91 ? 5.416 -9.734 -7.396 1.00 94.62 91 PHE A C 1
ATOM 747 O O . PHE A 1 91 ? 4.660 -10.703 -7.318 1.00 94.62 91 PHE A O 1
ATOM 754 N N . GLU A 1 92 ? 6.679 -9.851 -7.815 1.00 95.06 92 GLU A N 1
ATOM 755 C CA . GLU A 1 92 ? 7.278 -11.135 -8.192 1.00 95.06 92 GLU A CA 1
ATOM 756 C C . GLU A 1 92 ? 7.302 -12.097 -7.007 1.00 95.06 92 GLU A C 1
ATOM 758 O O . GLU A 1 92 ? 6.949 -13.264 -7.162 1.00 95.06 92 GLU A O 1
ATOM 763 N N . MET A 1 93 ? 7.654 -11.599 -5.821 1.00 94.88 93 MET A N 1
ATOM 764 C CA . MET A 1 93 ? 7.648 -12.375 -4.582 1.00 94.88 93 MET A CA 1
ATOM 765 C C . 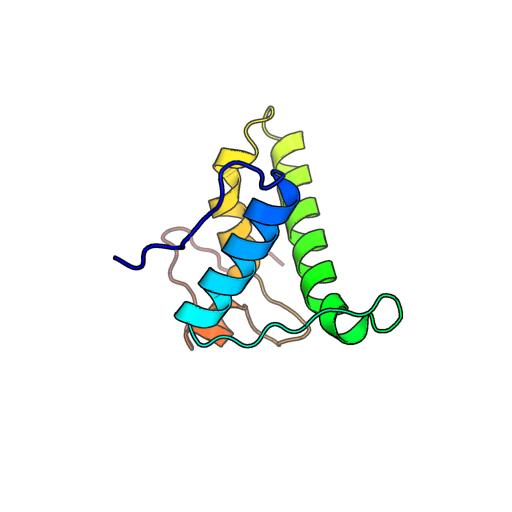MET A 1 93 ? 6.247 -12.889 -4.230 1.00 94.88 93 MET A C 1
ATOM 767 O O . MET A 1 93 ? 6.101 -14.036 -3.815 1.00 94.88 93 MET A O 1
ATOM 771 N N . LEU A 1 94 ? 5.220 -12.048 -4.389 1.00 95.38 94 LEU A N 1
ATOM 772 C CA . LEU A 1 94 ? 3.845 -12.382 -4.020 1.00 95.38 94 LEU A CA 1
ATOM 773 C C . LEU A 1 94 ? 3.180 -13.342 -5.016 1.00 95.38 94 LEU A C 1
ATOM 775 O O . LEU A 1 94 ? 2.471 -14.259 -4.607 1.00 95.38 94 LEU A O 1
ATOM 779 N N . TYR A 1 95 ? 3.392 -13.136 -6.318 1.00 95.00 95 TYR A N 1
ATOM 780 C CA . TYR A 1 95 ? 2.677 -13.860 -7.377 1.00 9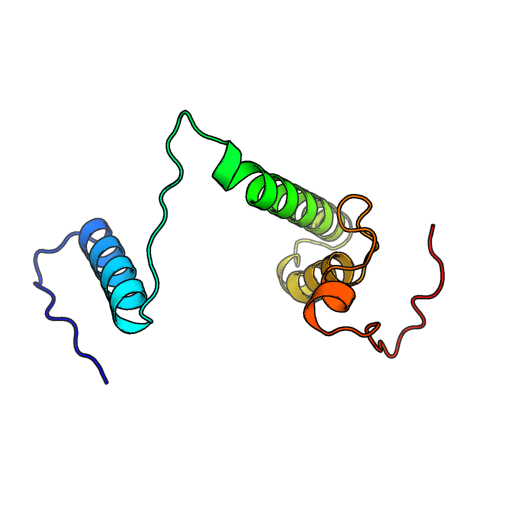5.00 95 TYR A CA 1
ATOM 781 C C . TYR A 1 95 ? 3.525 -14.906 -8.110 1.00 95.00 95 TYR A C 1
ATOM 783 O O . TYR A 1 95 ? 3.010 -15.599 -8.989 1.00 95.00 95 TYR A O 1
ATOM 791 N N . GLY A 1 96 ? 4.820 -15.010 -7.805 1.00 94.50 96 GLY A N 1
ATOM 792 C CA . GLY A 1 96 ? 5.741 -15.966 -8.429 1.00 94.50 96 GLY A CA 1
ATOM 793 C C . GLY A 1 96 ? 6.037 -15.695 -9.908 1.00 94.50 96 GLY A C 1
ATOM 794 O O . GLY A 1 96 ? 6.540 -16.574 -10.606 1.00 94.50 96 GLY A O 1
ATOM 795 N N . ARG A 1 97 ? 5.701 -14.507 -10.426 1.00 92.31 97 ARG A N 1
ATOM 796 C CA . ARG A 1 97 ? 5.919 -14.121 -11.828 1.00 92.31 97 ARG A CA 1
ATOM 797 C C . ARG A 1 97 ? 6.151 -12.623 -11.965 1.00 92.31 97 ARG A C 1
ATOM 799 O O . ARG A 1 97 ? 5.623 -11.844 -11.177 1.00 92.31 97 ARG A O 1
ATOM 806 N N . LYS A 1 98 ? 6.849 -12.222 -13.029 1.00 90.12 98 LYS A N 1
ATOM 807 C CA . LYS A 1 98 ? 6.986 -10.808 -13.402 1.00 90.12 98 LYS A CA 1
ATOM 808 C C . LYS A 1 98 ? 5.630 -10.215 -13.769 1.00 90.12 98 LYS A C 1
ATOM 810 O O . LYS A 1 98 ? 4.814 -10.879 -14.421 1.00 90.12 98 LYS A O 1
ATOM 815 N N . CYS A 1 99 ? 5.395 -8.972 -13.362 1.00 87.50 99 CYS A N 1
ATOM 816 C CA . CYS A 1 99 ? 4.219 -8.234 -13.797 1.00 87.50 99 CYS A CA 1
ATOM 817 C C . CYS A 1 99 ? 4.262 -8.027 -15.310 1.00 87.50 99 CYS A C 1
ATOM 819 O O . CYS A 1 99 ? 5.321 -7.819 -15.900 1.00 87.50 99 CYS A O 1
ATOM 821 N N . ARG A 1 100 ? 3.094 -8.122 -15.945 1.00 85.19 100 ARG A N 1
ATOM 822 C CA . ARG A 1 100 ? 2.931 -7.865 -17.373 1.00 85.19 100 ARG A CA 1
ATOM 823 C C . ARG A 1 100 ? 2.248 -6.518 -17.516 1.00 85.19 100 ARG A C 1
ATOM 825 O O . ARG A 1 100 ? 1.031 -6.434 -17.380 1.00 85.19 100 ARG A O 1
ATOM 832 N N . ALA A 1 101 ? 3.042 -5.484 -17.751 1.00 75.25 101 ALA A N 1
ATOM 833 C CA . ALA A 1 101 ? 2.538 -4.163 -18.077 1.00 75.25 101 ALA A CA 1
ATOM 834 C C . ALA A 1 10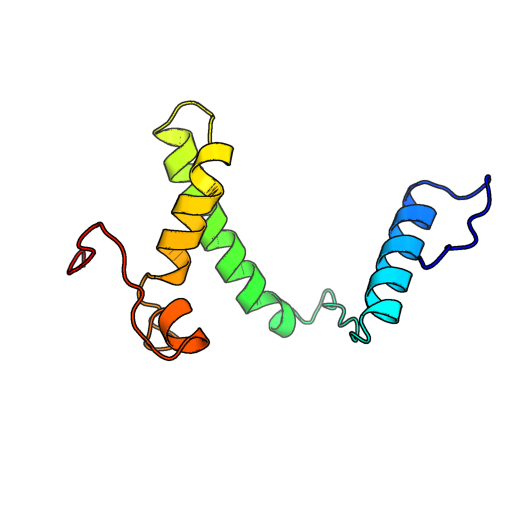1 ? 2.487 -3.995 -19.603 1.00 75.25 101 ALA A C 1
ATOM 836 O O . ALA A 1 101 ? 3.370 -4.506 -20.293 1.00 75.25 101 ALA A O 1
ATOM 837 N N . PRO A 1 102 ? 1.497 -3.265 -20.145 1.00 68.44 102 PRO A N 1
ATOM 838 C CA . PRO A 1 102 ? 1.489 -2.880 -21.559 1.00 68.44 102 PRO A CA 1
ATOM 839 C C . PRO A 1 102 ? 2.636 -1.919 -21.917 1.00 68.44 102 PRO A C 1
ATOM 841 O O . PRO A 1 102 ? 2.913 -1.694 -23.089 1.00 68.44 102 PRO A O 1
ATOM 844 N N . ILE A 1 103 ? 3.301 -1.363 -20.905 1.00 64.81 103 ILE A N 1
ATOM 845 C CA . ILE A 1 103 ? 4.455 -0.480 -21.021 1.00 64.81 103 ILE A CA 1
ATOM 846 C C . ILE A 1 103 ? 5.697 -1.347 -20.787 1.00 64.81 103 ILE A C 1
ATOM 848 O O . ILE A 1 103 ? 5.796 -1.997 -19.745 1.00 64.81 103 ILE A O 1
ATOM 852 N N . CYS A 1 104 ? 6.618 -1.402 -21.752 1.00 55.84 104 CYS A N 1
ATOM 853 C CA . CYS A 1 104 ? 7.874 -2.139 -21.604 1.00 55.84 104 CYS A CA 1
ATOM 854 C C . CYS A 1 104 ? 8.698 -1.476 -20.488 1.00 55.84 104 CYS A C 1
ATOM 856 O O . CYS A 1 104 ? 9.202 -0.370 -20.652 1.00 55.84 104 CYS A O 1
ATOM 858 N N . TRP A 1 105 ? 8.738 -2.114 -19.317 1.00 59.69 105 TRP A N 1
ATOM 859 C CA . TRP A 1 105 ? 9.494 -1.669 -18.139 1.00 59.69 105 TRP A CA 1
ATOM 860 C C . TRP A 1 105 ? 10.810 -2.453 -18.030 1.00 59.69 105 TRP A C 1
ATOM 862 O O . TRP A 1 105 ? 11.237 -2.872 -16.953 1.00 59.69 105 TRP A O 1
ATOM 872 N N . ASP A 1 106 ? 11.422 -2.747 -19.174 1.00 51.03 106 ASP A N 1
ATOM 873 C CA . ASP A 1 106 ? 12.721 -3.383 -19.267 1.00 51.03 106 ASP A CA 1
ATOM 874 C C . ASP A 1 106 ? 13.821 -2.318 -19.284 1.00 51.03 106 ASP A C 1
ATOM 876 O O . ASP A 1 106 ? 14.112 -1.699 -20.296 1.00 51.03 106 ASP A O 1
ATOM 880 N N . GLN A 1 107 ? 14.473 -2.187 -18.126 1.00 43.84 107 GLN A N 1
ATOM 881 C CA . GLN A 1 107 ? 15.708 -1.430 -17.894 1.00 43.84 107 GLN A CA 1
ATOM 882 C C . GLN A 1 107 ? 15.539 0.087 -17.761 1.00 43.84 107 GLN A C 1
ATOM 884 O O . GLN A 1 107 ? 15.834 0.858 -18.667 1.00 43.84 107 GLN A O 1
ATOM 889 N N . VAL A 1 108 ? 15.234 0.522 -16.540 1.00 39.31 108 VAL A N 1
ATOM 890 C CA . VAL A 1 108 ? 15.858 1.743 -16.025 1.00 39.31 108 VAL A CA 1
ATOM 891 C C . VAL A 1 108 ? 16.605 1.346 -14.757 1.00 39.31 108 VAL A C 1
ATOM 893 O O . VAL A 1 108 ? 15.993 0.968 -13.757 1.00 39.31 108 VAL A O 1
ATOM 896 N N . GLY A 1 109 ? 17.931 1.291 -14.885 1.00 40.00 109 GLY A N 1
ATOM 897 C CA . GLY A 1 109 ? 18.863 1.300 -13.762 1.00 40.00 109 GLY A CA 1
ATOM 898 C C . GLY A 1 109 ? 19.113 2.724 -13.302 1.00 40.00 109 GLY A C 1
ATOM 899 O O . GLY A 1 109 ? 19.007 3.634 -14.156 1.00 40.00 109 GLY A O 1
#

Foldseek 3Di:
DDDDDDDPPDDPVRVVVSVVVVVCVVVVHDDDDDDPPHCVVVVVVVVLVVQLVVVLVVVCVVPPNVSVVCSVVSVVCQQQDADPVVRGRVVCVVPVDHDDDPDPPPDDD

Nearest PDB structures (foldseek):
  7q5b-assembly1_A  TM=8.218E-01  e=3.920E-04  Saccharomyces cerevisiae S288C
  3oyj-assembly1_A-2  TM=8.221E-01  e=8.112E-04  Human spumaretrovirus
  3s3o-assembly1_B-2  TM=7.995E-01  e=9.259E-04  Human spumaretrovirus
  3oyn-assembly1_A  TM=8.192E-01  e=1.289E-03  Human spumaretrovirus
  4bac-assembly1_A-2  TM=8.148E-01  e=3.475E-03  Human spumaretrovirus

Radius of gyration: 19.47 Å; Cα contacts (8 Å, |Δi|>4): 50; chains: 1; bounding box: 45×36×46 Å